Protein AF-A0A420F1K4-F1 (afdb_monomer)

Solvent-accessible surface area (backbone atoms only — not comparable to full-atom values): 6382 Å² total; per-residue (Å²): 139,81,90,80,86,80,90,82,90,81,80,94,77,80,84,83,82,66,98,79,74,75,77,84,75,87,59,88,82,56,58,72,44,72,57,83,88,41,78,90,83,55,79,54,61,44,28,40,19,71,78,44,89,72,35,37,38,38,34,38,58,81,44,77,86,53,79,68,49,75,29,43,66,69,56,44,53,52,49,52,54,31,59,75,70,63,67,65,74,66,94,77,86,122

Foldseek 3Di:
DDDDDDDDDDDDDDDDDDPPDDPPDDCVVFDWDFDPPPPPPDDTFKIWGDPDPQWIWMDGPVCPVDDIDIDGPVRVVVVVVCVVVVVDDDPPPD

Secondary structure (DSSP, 8-state):
------------------TT-------TT---EE-STTTTTS----EEEEEETTEEEEE-SS-TTS--EEE-HHHHHHHHHHHHHT----TT--

Organism: NCBI:txid1894969

InterPro domains:
  IPR007278 Domain of unknown function DUF397 [PF04149] (30-83)

Mean predicted aligned error: 12.63 Å

Sequence (94 aa):
MGAGAGRGAAPAGIPRADPGGGAVVDLTGAVWRTSTRSSNGGSTCVEVATNLAGVVAVRDSKDRGGPVLAFGPAAWTGFLAAATSGALRRRGDR

Radius of gyration: 16.04 Å; Cα contacts (8 Å, |Δi|>4): 88; chains: 1; bounding box: 41×47×24 Å

pLDDT: mean 70.69, std 21.6, range [24.73, 93.06]

Structure (mmCIF, N/CA/C/O backbone):
data_AF-A0A420F1K4-F1
#
_entry.id   AF-A0A420F1K4-F1
#
loop_
_atom_site.group_PDB
_atom_site.id
_atom_site.type_symbol
_atom_site.label_atom_id
_atom_site.label_alt_id
_atom_site.label_comp_id
_atom_site.label_asym_id
_atom_site.label_entity_id
_atom_site.label_seq_id
_atom_site.pdbx_PDB_ins_code
_atom_site.Cartn_x
_atom_site.Cartn_y
_atom_site.Cartn_z
_atom_site.occupancy
_atom_site.B_iso_or_equiv
_atom_site.auth_seq_id
_atom_site.auth_comp_id
_atom_site.auth_asym_id
_atom_site.auth_atom_id
_atom_site.pdbx_PDB_model_num
ATOM 1 N N . MET A 1 1 ? 22.958 18.644 2.719 1.00 36.97 1 MET A N 1
ATOM 2 C CA . MET A 1 1 ? 22.076 18.239 1.601 1.00 36.97 1 MET A CA 1
ATOM 3 C C . MET A 1 1 ? 20.687 18.016 2.199 1.00 36.97 1 MET A C 1
ATOM 5 O O . MET A 1 1 ? 20.399 16.931 2.664 1.00 36.97 1 MET A O 1
ATOM 9 N N . GLY A 1 2 ? 19.903 19.044 2.510 1.00 29.59 2 GLY A N 1
ATOM 10 C CA . GLY A 1 2 ? 19.300 19.970 1.555 1.00 29.59 2 GLY A CA 1
ATOM 11 C C . GLY A 1 2 ? 17.872 19.493 1.270 1.00 29.59 2 GLY A C 1
ATOM 12 O O . GLY A 1 2 ? 17.635 18.873 0.242 1.00 29.59 2 GLY A O 1
ATOM 13 N N . ALA A 1 3 ? 16.960 19.697 2.227 1.00 39.53 3 ALA A N 1
ATOM 14 C CA . ALA A 1 3 ? 15.536 19.427 2.066 1.00 39.53 3 ALA A CA 1
ATOM 15 C C . ALA A 1 3 ? 14.957 20.380 1.009 1.00 39.53 3 ALA A C 1
ATOM 17 O O . ALA A 1 3 ? 15.007 21.596 1.181 1.00 39.53 3 ALA A O 1
ATOM 18 N N . GLY A 1 4 ? 14.439 19.831 -0.088 1.00 28.09 4 GLY A N 1
ATOM 19 C CA . GLY A 1 4 ? 13.794 20.587 -1.158 1.00 28.09 4 GLY A CA 1
ATOM 20 C C . GLY A 1 4 ? 12.299 20.309 -1.181 1.00 28.09 4 GLY A C 1
ATOM 21 O O . GLY A 1 4 ? 11.864 19.309 -1.742 1.00 28.09 4 GLY A O 1
ATOM 22 N N . ALA A 1 5 ? 11.523 21.196 -0.564 1.00 46.03 5 ALA A N 1
ATOM 23 C CA . ALA A 1 5 ? 10.089 21.306 -0.788 1.00 46.03 5 ALA A CA 1
ATOM 24 C C . ALA A 1 5 ? 9.820 22.053 -2.110 1.00 46.03 5 ALA A C 1
ATOM 26 O O . ALA A 1 5 ? 10.418 23.094 -2.363 1.00 46.03 5 ALA A O 1
ATOM 27 N N . GLY A 1 6 ? 8.875 21.566 -2.914 1.00 28.80 6 GLY A N 1
ATOM 28 C CA . GLY A 1 6 ? 8.313 22.266 -4.079 1.00 28.80 6 GLY A CA 1
ATOM 29 C C . GLY A 1 6 ? 7.117 21.467 -4.602 1.00 28.80 6 GLY A C 1
ATOM 30 O O . GLY A 1 6 ? 7.304 20.410 -5.184 1.00 28.80 6 GLY A O 1
ATOM 31 N N . ARG A 1 7 ? 5.899 21.731 -4.111 1.00 40.41 7 ARG A N 1
ATOM 32 C CA . ARG A 1 7 ? 4.888 22.652 -4.674 1.00 40.41 7 ARG A CA 1
ATOM 33 C C . ARG A 1 7 ? 4.453 22.279 -6.097 1.00 40.41 7 ARG A C 1
ATOM 35 O O . ARG A 1 7 ? 5.229 22.394 -7.033 1.00 40.41 7 ARG A O 1
ATOM 42 N N . GLY A 1 8 ? 3.174 21.927 -6.226 1.00 24.73 8 GLY A N 1
ATOM 43 C CA . GLY A 1 8 ? 2.478 21.746 -7.498 1.00 24.73 8 GLY A CA 1
ATOM 44 C C . GLY A 1 8 ? 1.223 20.892 -7.333 1.00 24.73 8 GLY A C 1
ATOM 45 O O . GLY A 1 8 ? 1.261 19.695 -7.584 1.00 24.73 8 GLY A O 1
ATOM 46 N N . ALA A 1 9 ? 0.130 21.497 -6.867 1.00 46.75 9 ALA A N 1
ATOM 47 C CA . ALA A 1 9 ? -1.206 20.923 -7.003 1.00 46.75 9 ALA A CA 1
ATOM 48 C C . ALA A 1 9 ? -1.683 21.104 -8.456 1.00 46.75 9 ALA A C 1
ATOM 50 O O . ALA A 1 9 ? -1.510 22.188 -9.012 1.00 46.75 9 ALA A O 1
ATOM 51 N N . ALA A 1 10 ? -2.293 20.079 -9.054 1.00 39.91 10 ALA A N 1
ATOM 52 C CA . ALA A 1 10 ? -3.021 20.167 -10.324 1.00 39.91 10 ALA A CA 1
ATOM 53 C C . ALA A 1 10 ? -4.132 19.089 -10.375 1.00 39.91 10 ALA A C 1
ATOM 55 O O . ALA A 1 10 ? -4.030 18.096 -9.656 1.00 39.91 10 ALA A O 1
ATOM 56 N N . PRO A 1 11 ? -5.224 19.320 -11.129 1.00 39.03 11 PRO A N 1
ATOM 57 C CA . PRO A 1 11 ? -6.581 19.247 -10.580 1.00 39.03 11 PRO A CA 1
ATOM 58 C C . PRO A 1 11 ? -7.343 17.938 -10.826 1.00 39.03 11 PRO A C 1
ATOM 60 O O . PRO A 1 11 ? -7.005 17.127 -11.684 1.00 39.03 11 PRO A O 1
ATOM 63 N N . ALA A 1 12 ? -8.433 17.803 -10.065 1.00 47.03 12 ALA A N 1
ATOM 64 C CA . ALA A 1 12 ? -9.462 16.778 -10.177 1.00 47.03 12 ALA A CA 1
ATOM 65 C C . ALA A 1 12 ? -10.009 16.634 -11.611 1.00 47.03 12 ALA A C 1
ATOM 67 O O . ALA A 1 12 ? -10.469 17.603 -12.214 1.00 47.03 12 ALA A O 1
ATOM 68 N N . GLY A 1 13 ? -10.017 15.398 -12.113 1.00 29.89 13 GLY A N 1
ATOM 69 C CA . GLY A 1 13 ? -10.613 15.008 -13.389 1.00 29.89 13 GLY A CA 1
ATOM 70 C C . GLY A 1 13 ? -11.170 13.584 -13.319 1.00 29.89 13 GLY A C 1
ATOM 71 O O . GLY A 1 13 ? -10.452 12.634 -13.587 1.00 29.89 13 GLY A O 1
ATOM 72 N N . ILE A 1 14 ? -12.433 13.488 -12.887 1.00 34.41 14 ILE A N 1
ATOM 73 C CA . ILE A 1 14 ? -13.462 12.441 -13.087 1.00 34.41 14 ILE A CA 1
ATOM 74 C C . ILE A 1 14 ? -12.974 10.987 -13.309 1.00 34.41 14 ILE A C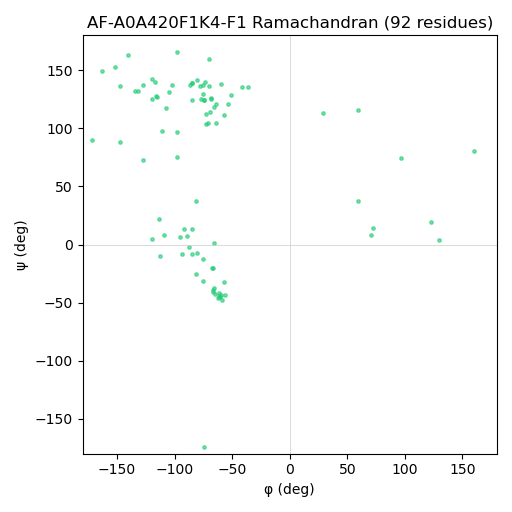 1
ATOM 76 O O . ILE A 1 14 ? -12.493 10.665 -14.396 1.00 34.41 14 ILE A O 1
ATOM 80 N N . PRO A 1 15 ? -13.228 10.045 -12.376 1.00 36.97 15 PRO A N 1
ATOM 81 C CA . PRO A 1 15 ? -13.011 8.632 -12.651 1.00 36.97 15 PRO A CA 1
ATOM 82 C C . PRO A 1 15 ? -14.147 8.078 -13.521 1.00 36.97 15 PRO A C 1
ATOM 84 O O . PRO A 1 15 ? -15.327 8.148 -13.170 1.00 36.97 15 PRO A O 1
ATOM 87 N N . ARG A 1 16 ? -13.787 7.482 -14.660 1.00 41.50 16 ARG A N 1
ATOM 88 C CA . ARG A 1 16 ? -14.681 6.598 -15.412 1.00 41.50 16 ARG A CA 1
ATOM 89 C C . ARG A 1 16 ? -14.861 5.324 -14.577 1.00 41.50 16 ARG A C 1
ATOM 91 O O . ARG A 1 16 ? -13.887 4.620 -14.330 1.00 41.50 16 ARG A O 1
ATOM 98 N N . ALA A 1 17 ? -16.076 5.070 -14.096 1.00 39.09 17 ALA A N 1
ATOM 99 C CA . ALA A 1 17 ? -16.391 3.899 -13.284 1.00 39.09 17 ALA A CA 1
ATOM 100 C C . ALA A 1 17 ? -16.305 2.607 -14.120 1.00 39.09 17 ALA A C 1
ATOM 102 O O . ALA A 1 17 ? -16.951 2.494 -15.162 1.00 39.09 17 ALA A O 1
ATOM 103 N N . ASP A 1 18 ? -15.513 1.645 -13.650 1.00 36.72 18 ASP A N 1
ATOM 104 C CA . ASP A 1 18 ? -15.522 0.248 -14.095 1.00 36.72 18 ASP A CA 1
ATOM 105 C C . ASP A 1 18 ? -16.612 -0.510 -13.295 1.00 36.72 18 ASP A C 1
ATOM 107 O O . ASP A 1 18 ? -16.727 -0.269 -12.086 1.00 36.72 18 ASP A O 1
ATOM 111 N N . PRO A 1 19 ? -17.426 -1.409 -13.890 1.00 39.53 19 PRO A N 1
ATOM 112 C CA . PRO A 1 19 ? -1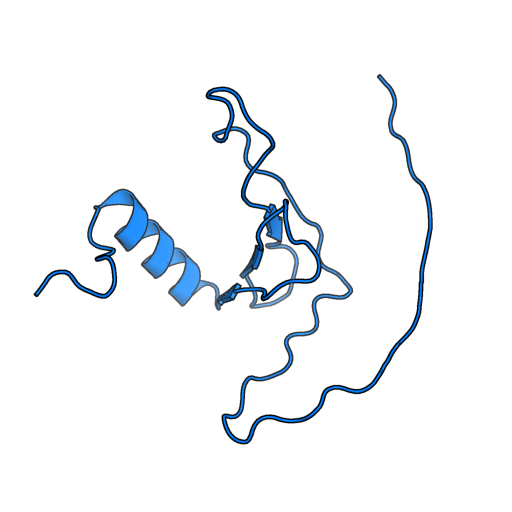8.488 -2.129 -13.175 1.00 39.53 19 PRO A CA 1
ATOM 113 C C . PRO A 1 19 ? -18.006 -3.112 -12.086 1.00 39.53 19 PRO A C 1
ATOM 115 O O . PRO A 1 19 ? -18.832 -3.766 -11.454 1.00 39.53 19 PRO A O 1
ATOM 118 N N . GLY A 1 20 ? -16.696 -3.234 -11.850 1.00 41.97 20 GLY A N 1
ATOM 119 C CA . GLY A 1 20 ? -16.090 -4.173 -10.897 1.00 41.97 20 GLY A CA 1
ATOM 120 C C . GLY A 1 20 ? -15.851 -3.676 -9.463 1.00 41.97 20 GLY A C 1
ATOM 121 O O . GLY A 1 20 ? -15.114 -4.335 -8.737 1.00 41.97 20 GLY A O 1
ATOM 122 N N . GLY A 1 21 ? -16.416 -2.541 -9.032 1.00 41.19 21 GLY A N 1
ATOM 123 C CA . GLY A 1 21 ? -16.489 -2.185 -7.603 1.00 41.19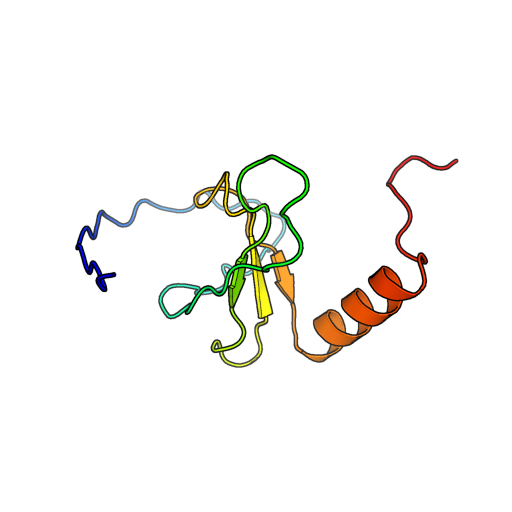 21 GLY A CA 1
ATOM 124 C C . GLY A 1 21 ? -15.147 -2.068 -6.863 1.00 41.19 21 GLY A C 1
ATOM 125 O O . GLY A 1 21 ? -15.050 -2.448 -5.697 1.00 41.19 21 GLY A O 1
ATOM 126 N N . GLY A 1 22 ? -14.105 -1.541 -7.509 1.00 46.47 22 GLY A N 1
ATOM 127 C CA . GLY A 1 22 ? -12.904 -1.099 -6.804 1.00 46.47 22 GLY A CA 1
ATOM 128 C C . GLY A 1 22 ? -13.229 0.169 -6.021 1.00 46.47 22 GLY A C 1
ATOM 129 O O . GLY A 1 22 ? -13.383 1.231 -6.620 1.00 46.47 22 GLY A O 1
ATOM 130 N N . ALA A 1 23 ? -13.377 0.070 -4.699 1.00 54.84 23 ALA A N 1
ATOM 131 C CA . ALA A 1 23 ? -13.519 1.250 -3.853 1.00 54.84 23 ALA A CA 1
ATOM 132 C C . ALA A 1 23 ? -12.339 2.190 -4.135 1.00 54.84 23 ALA A C 1
ATOM 134 O O . ALA A 1 23 ? -11.178 1.799 -3.995 1.00 54.84 23 ALA A O 1
ATOM 135 N N . VAL A 1 24 ? -12.634 3.416 -4.568 1.00 60.91 24 VAL A N 1
ATOM 136 C CA . VAL A 1 24 ? -11.618 4.455 -4.717 1.00 60.91 24 VAL A CA 1
ATOM 137 C C . VAL A 1 24 ? -11.065 4.756 -3.328 1.00 60.91 24 VAL A C 1
ATOM 139 O O . VAL A 1 24 ? -11.738 5.336 -2.480 1.00 60.91 24 VAL A O 1
ATOM 142 N N . VAL A 1 25 ? -9.860 4.272 -3.052 1.00 72.88 25 VAL A N 1
ATOM 143 C CA . VAL A 1 25 ? -9.183 4.535 -1.785 1.00 72.88 25 VAL A CA 1
ATOM 144 C C . VAL A 1 25 ? -8.688 5.976 -1.819 1.00 72.88 25 VAL A C 1
ATOM 146 O O . VAL A 1 25 ? -7.962 6.350 -2.739 1.00 72.88 25 VAL A O 1
ATOM 149 N N . ASP A 1 26 ? -9.076 6.791 -0.836 1.00 82.38 26 ASP A N 1
ATOM 150 C CA . ASP A 1 26 ? -8.537 8.146 -0.713 1.00 82.38 26 ASP A CA 1
ATOM 151 C C . ASP A 1 26 ? -7.085 8.087 -0.222 1.00 82.38 26 ASP A C 1
ATOM 153 O O . ASP A 1 26 ? -6.792 7.685 0.906 1.00 82.38 26 ASP A O 1
ATOM 157 N N .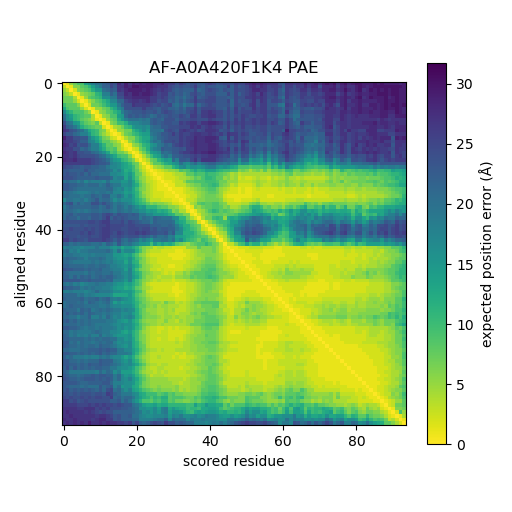 LEU A 1 27 ? -6.167 8.483 -1.100 1.00 85.06 27 LEU A N 1
ATOM 158 C CA . LEU A 1 27 ? -4.726 8.502 -0.855 1.00 85.06 27 LEU A CA 1
ATOM 159 C C . LEU A 1 27 ? -4.179 9.926 -0.714 1.00 85.06 27 LEU A C 1
ATOM 161 O O . LEU A 1 27 ? -2.963 10.107 -0.658 1.00 85.06 27 LEU A O 1
ATOM 165 N N . THR A 1 28 ? -5.044 10.942 -0.654 1.00 85.50 28 THR A N 1
ATOM 166 C CA . THR A 1 28 ? -4.647 12.360 -0.635 1.00 85.50 28 THR A CA 1
ATOM 167 C C . THR A 1 28 ? -3.707 12.685 0.532 1.00 85.50 28 THR A C 1
ATOM 169 O O . THR A 1 28 ? -2.802 13.505 0.398 1.00 85.50 28 THR A O 1
ATOM 172 N N . GLY A 1 29 ? -3.870 11.998 1.666 1.00 86.06 29 GLY A N 1
ATOM 173 C CA . GLY A 1 29 ? -3.021 12.141 2.852 1.00 86.06 29 GLY A CA 1
ATOM 174 C C . GLY A 1 29 ? -1.794 11.222 2.901 1.00 86.06 29 GLY A C 1
ATOM 175 O O . GLY A 1 29 ? -1.149 11.148 3.945 1.00 86.06 29 GLY A O 1
ATOM 176 N N . ALA A 1 30 ? -1.480 10.465 1.846 1.00 90.50 30 ALA A N 1
ATOM 177 C CA . ALA A 1 30 ? -0.441 9.437 1.891 1.00 90.50 30 ALA A CA 1
ATOM 178 C C . ALA A 1 30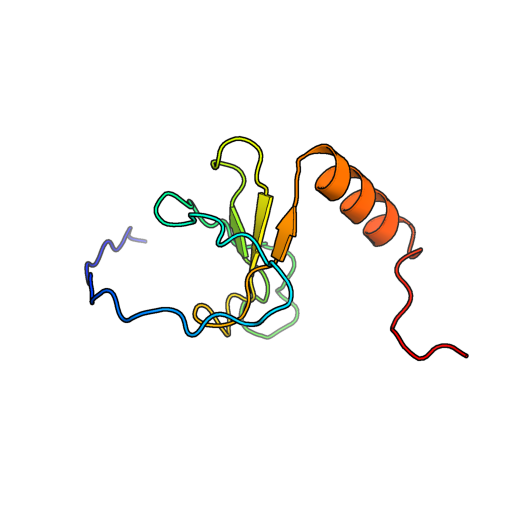 ? 0.973 10.030 2.036 1.00 90.50 30 ALA A C 1
ATOM 180 O O . ALA A 1 30 ? 1.435 10.812 1.204 1.00 90.50 30 ALA A O 1
ATOM 181 N N . VAL A 1 31 ? 1.701 9.585 3.063 1.00 92.12 31 VAL A N 1
ATOM 182 C CA . VAL A 1 31 ? 3.122 9.885 3.267 1.00 92.12 31 VAL A CA 1
ATOM 183 C C . VAL A 1 31 ? 3.941 8.711 2.740 1.00 92.12 31 VAL A C 1
ATOM 185 O O . VAL A 1 31 ? 4.125 7.695 3.410 1.00 92.12 31 VAL A O 1
ATOM 188 N N . TRP A 1 32 ? 4.421 8.856 1.507 1.00 89.75 32 TRP A N 1
ATOM 189 C CA . TRP A 1 32 ? 5.167 7.820 0.798 1.00 89.75 32 TRP A CA 1
ATOM 190 C C . TRP A 1 32 ? 6.598 7.682 1.313 1.00 89.75 32 TRP A C 1
ATOM 192 O O . TRP A 1 32 ? 7.349 8.655 1.388 1.00 89.75 32 TRP A O 1
ATOM 202 N N . ARG A 1 33 ? 6.996 6.445 1.619 1.00 87.94 33 ARG A N 1
ATOM 203 C CA . ARG A 1 33 ? 8.367 6.078 1.977 1.00 87.94 33 ARG A CA 1
ATOM 204 C C . ARG A 1 33 ? 8.945 5.116 0.947 1.00 87.94 33 ARG A C 1
ATOM 206 O O . ARG A 1 33 ? 8.359 4.077 0.656 1.00 87.94 33 ARG A O 1
ATOM 213 N N . THR A 1 34 ? 10.114 5.456 0.422 1.00 81.69 34 THR A N 1
ATOM 214 C CA . THR A 1 34 ? 10.841 4.650 -0.565 1.00 81.69 34 THR A CA 1
ATOM 215 C C . THR A 1 34 ? 11.694 3.581 0.123 1.00 81.69 34 THR A C 1
ATOM 217 O O . THR A 1 34 ? 12.336 3.853 1.139 1.00 81.69 34 THR A O 1
ATOM 220 N N . SER A 1 35 ? 11.727 2.364 -0.427 1.00 66.50 35 SER A N 1
ATOM 221 C CA . SER A 1 35 ? 12.605 1.293 0.071 1.00 66.50 35 SER A CA 1
ATO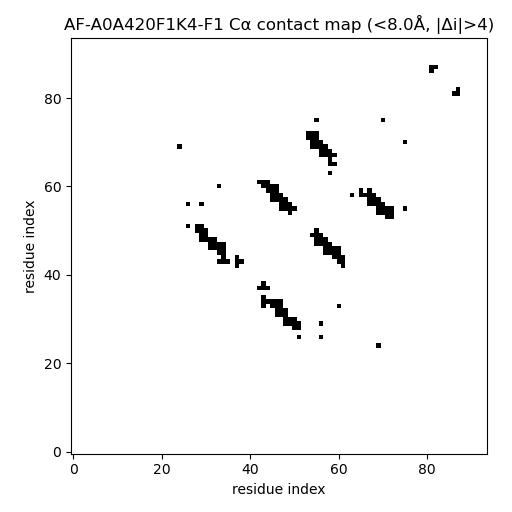M 222 C C . SER A 1 35 ? 14.073 1.533 -0.304 1.00 66.50 35 SER A C 1
ATOM 224 O O . SER A 1 35 ? 14.378 1.912 -1.431 1.00 66.50 35 SER A O 1
ATOM 226 N N . THR A 1 36 ? 14.998 1.250 0.619 1.00 59.28 36 THR A N 1
ATOM 227 C CA . THR A 1 36 ? 16.456 1.336 0.398 1.00 59.28 36 THR A CA 1
ATOM 228 C C . THR A 1 36 ? 17.055 0.078 -0.243 1.00 59.28 36 THR A C 1
ATOM 230 O O . THR A 1 36 ? 18.220 0.082 -0.625 1.00 59.28 36 THR A O 1
ATOM 233 N N . ARG A 1 37 ? 16.282 -1.008 -0.394 1.00 60.59 37 ARG A N 1
ATOM 234 C CA . ARG A 1 37 ? 16.753 -2.312 -0.914 1.00 60.59 37 ARG A CA 1
ATOM 235 C C . ARG A 1 37 ? 16.759 -2.423 -2.449 1.00 60.59 37 ARG A C 1
ATOM 237 O O . ARG A 1 37 ? 16.902 -3.517 -2.980 1.00 60.59 37 ARG A O 1
ATOM 244 N N . SER A 1 38 ? 16.611 -1.313 -3.168 1.00 54.62 38 SER A N 1
ATOM 245 C CA . SER A 1 38 ? 16.525 -1.261 -4.637 1.00 54.62 38 SER A CA 1
ATOM 246 C C . SER A 1 38 ? 17.858 -0.979 -5.349 1.00 54.62 38 SER A C 1
ATOM 248 O O . SER A 1 38 ? 17.870 -0.759 -6.557 1.00 54.62 38 SER A O 1
ATOM 250 N N . SER A 1 39 ? 18.984 -0.931 -4.633 1.00 50.94 39 SER A N 1
ATOM 251 C CA . SER A 1 39 ? 20.266 -0.464 -5.173 1.00 50.94 39 SER A CA 1
ATOM 252 C C . SER A 1 39 ? 21.187 -1.603 -5.631 1.00 50.94 39 SER A C 1
ATOM 254 O O . SER A 1 39 ? 22.197 -1.879 -4.992 1.00 50.94 39 SER A O 1
ATOM 256 N N . ASN A 1 40 ? 20.878 -2.208 -6.780 1.00 53.66 40 ASN A N 1
ATOM 257 C CA . ASN A 1 40 ? 21.862 -2.957 -7.582 1.00 53.66 40 ASN A CA 1
ATOM 258 C C . ASN A 1 40 ? 22.140 -2.284 -8.946 1.00 53.66 40 ASN A C 1
ATOM 260 O O . ASN A 1 40 ? 22.613 -2.938 -9.867 1.00 53.66 40 ASN A O 1
ATOM 264 N N . GLY A 1 41 ? 21.873 -0.974 -9.074 1.00 52.62 41 GLY A N 1
ATOM 265 C CA . GLY A 1 41 ? 22.274 -0.180 -10.249 1.00 52.62 41 GLY A CA 1
ATOM 266 C C . GLY A 1 41 ? 21.159 0.535 -11.023 1.00 52.62 41 GLY A C 1
ATOM 267 O O . GLY A 1 41 ? 21.380 0.912 -12.167 1.00 52.62 41 GLY A O 1
ATOM 268 N N . GLY A 1 42 ? 19.971 0.754 -10.447 1.00 53.94 42 GLY A N 1
ATOM 269 C CA . GLY A 1 42 ? 18.897 1.492 -11.121 1.00 53.94 42 GLY A CA 1
ATOM 270 C C . GLY A 1 42 ? 17.813 1.981 -10.165 1.00 53.94 42 GLY A C 1
ATOM 271 O O . GLY A 1 42 ? 17.569 1.369 -9.130 1.00 53.94 42 GLY A O 1
ATOM 272 N N . SER A 1 43 ? 17.200 3.109 -10.520 1.00 55.94 43 SER A N 1
ATOM 273 C CA . SER A 1 43 ? 16.270 3.934 -9.742 1.00 55.94 43 SER A CA 1
ATOM 274 C C . SER A 1 43 ? 15.249 3.133 -8.931 1.00 55.94 43 SER A C 1
ATOM 276 O O . SER A 1 43 ? 14.649 2.189 -9.441 1.00 55.94 43 SER A O 1
ATOM 278 N N . THR A 1 44 ? 15.060 3.549 -7.679 1.00 59.22 44 THR A N 1
ATOM 279 C CA . THR A 1 44 ? 14.137 3.008 -6.671 1.00 59.22 44 THR A CA 1
ATOM 280 C C . THR A 1 44 ? 12.810 2.524 -7.261 1.00 59.22 44 THR A C 1
ATOM 282 O O . THR A 1 44 ? 12.233 3.225 -8.094 1.00 59.22 44 THR A O 1
ATOM 285 N N . CYS A 1 45 ? 12.329 1.345 -6.844 1.00 78.44 45 CYS A N 1
ATOM 286 C CA . CYS A 1 45 ? 11.235 0.631 -7.530 1.00 78.44 45 CYS A CA 1
ATOM 287 C C . CYS A 1 45 ? 9.912 0.511 -6.746 1.00 78.44 45 CYS A C 1
ATOM 289 O O . CYS A 1 45 ? 8.938 0.047 -7.323 1.00 78.44 45 CYS A O 1
ATOM 291 N N . VAL A 1 46 ? 9.846 0.862 -5.453 1.00 84.88 46 VAL A N 1
ATOM 292 C CA . VAL A 1 46 ? 8.597 0.774 -4.664 1.00 84.88 46 VAL A CA 1
ATOM 293 C C . VAL A 1 46 ? 8.534 1.873 -3.600 1.00 84.88 46 VAL A C 1
ATOM 295 O O . VAL A 1 46 ? 9.506 2.105 -2.871 1.00 84.88 46 VAL A O 1
ATOM 298 N N . GLU A 1 47 ? 7.360 2.490 -3.473 1.00 88.69 47 GLU A N 1
ATOM 299 C CA . GLU A 1 47 ? 6.973 3.398 -2.390 1.00 88.69 47 GLU A CA 1
ATOM 300 C C . GLU A 1 47 ? 5.793 2.812 -1.596 1.00 88.69 47 GLU A C 1
ATOM 302 O O . GLU A 1 47 ? 4.865 2.246 -2.178 1.00 88.69 47 GLU A O 1
ATOM 307 N N . VAL A 1 48 ? 5.821 2.965 -0.268 1.00 90.44 48 VAL A N 1
ATOM 308 C CA . VAL A 1 48 ? 4.765 2.490 0.643 1.00 90.44 48 VAL A CA 1
ATOM 309 C C . VAL A 1 48 ? 4.290 3.626 1.549 1.00 90.44 48 VAL A C 1
ATOM 311 O O . VAL A 1 48 ? 5.114 4.369 2.084 1.00 90.44 48 VAL A O 1
ATOM 314 N N . ALA A 1 49 ? 2.980 3.742 1.756 1.00 91.88 49 ALA A N 1
ATOM 315 C CA . ALA A 1 49 ? 2.370 4.629 2.743 1.00 91.88 49 ALA A CA 1
ATOM 316 C C . ALA A 1 49 ? 1.553 3.809 3.749 1.00 91.88 49 ALA A C 1
ATOM 318 O O . ALA A 1 49 ? 0.674 3.037 3.371 1.00 91.88 49 ALA A O 1
ATOM 319 N N . THR A 1 50 ? 1.851 3.975 5.037 1.00 90.56 50 THR A N 1
ATOM 320 C CA . THR A 1 50 ? 1.192 3.260 6.151 1.00 90.56 50 THR A CA 1
ATOM 321 C C . THR A 1 50 ? 0.494 4.210 7.123 1.00 90.56 50 THR A C 1
ATOM 323 O O . THR A 1 50 ? 0.044 3.791 8.182 1.00 90.56 50 THR A O 1
ATOM 326 N N . ASN A 1 51 ? 0.470 5.507 6.814 1.00 90.06 51 ASN A N 1
ATOM 327 C CA . ASN A 1 51 ? -0.095 6.547 7.673 1.00 90.06 51 ASN A CA 1
ATOM 328 C C . ASN A 1 51 ? -1.603 6.755 7.454 1.00 90.06 51 ASN A C 1
ATOM 330 O O . ASN A 1 51 ? -2.199 7.606 8.107 1.00 90.06 51 ASN A O 1
ATOM 334 N N . LEU A 1 52 ? -2.198 6.024 6.512 1.00 87.94 52 LEU A N 1
ATOM 335 C CA . LEU A 1 52 ? -3.623 6.072 6.228 1.00 87.94 52 LEU A CA 1
ATOM 336 C C . LEU A 1 52 ? -4.362 5.101 7.152 1.00 87.94 52 LEU A C 1
ATOM 338 O O . LEU A 1 52 ? -3.921 3.972 7.376 1.00 87.94 52 LEU A O 1
ATOM 342 N N . ALA A 1 53 ? -5.498 5.534 7.695 1.00 87.31 53 ALA A N 1
ATOM 343 C CA . ALA A 1 53 ? -6.281 4.710 8.605 1.00 87.31 53 ALA A CA 1
ATOM 344 C C . ALA A 1 53 ? -6.809 3.462 7.882 1.00 87.31 53 ALA A C 1
ATOM 346 O O . ALA A 1 53 ? -7.534 3.560 6.895 1.00 87.31 53 ALA A O 1
ATOM 347 N N . GLY A 1 54 ? -6.434 2.282 8.379 1.00 86.69 54 GLY A N 1
ATOM 348 C CA . GLY A 1 54 ? -6.907 1.003 7.846 1.00 86.69 54 GLY A CA 1
ATOM 349 C C . GLY A 1 54 ? -6.363 0.633 6.464 1.00 86.69 54 GLY A C 1
ATOM 350 O O . GLY A 1 54 ? -6.822 -0.357 5.900 1.00 86.69 54 GLY A O 1
ATOM 351 N N . VAL A 1 55 ? -5.392 1.382 5.930 1.00 91.56 55 VAL A N 1
ATOM 352 C CA . VAL A 1 55 ? -4.857 1.164 4.584 1.00 91.56 55 VAL A CA 1
ATOM 353 C C . VAL A 1 55 ? -3.335 1.210 4.582 1.00 91.56 55 VAL A C 1
ATOM 355 O O . VAL A 1 55 ? -2.712 2.150 5.071 1.00 91.56 55 VAL A O 1
ATOM 358 N N . VAL A 1 56 ? -2.739 0.210 3.940 1.00 91.19 56 VAL A N 1
ATOM 359 C CA . VAL A 1 56 ? -1.358 0.244 3.468 1.00 91.19 56 VAL A CA 1
ATOM 360 C C . VAL A 1 56 ? -1.381 0.365 1.953 1.00 91.19 56 VAL A C 1
ATOM 362 O O . VAL A 1 56 ? -1.890 -0.521 1.268 1.00 91.19 56 VAL A O 1
ATOM 365 N N . ALA A 1 57 ? -0.847 1.465 1.434 1.00 91.81 57 ALA A N 1
ATOM 366 C CA . ALA A 1 57 ? -0.795 1.733 0.005 1.00 91.81 57 ALA A CA 1
ATOM 367 C C . ALA A 1 57 ? 0.610 1.460 -0.537 1.00 91.81 57 ALA A C 1
ATOM 369 O O . ALA A 1 57 ? 1.601 1.844 0.087 1.00 91.81 57 ALA A O 1
ATOM 370 N N . VAL A 1 58 ? 0.700 0.815 -1.698 1.00 90.44 58 VAL A N 1
ATOM 371 C CA . VAL A 1 58 ? 1.955 0.466 -2.373 1.00 90.44 58 VAL A CA 1
ATOM 372 C C . VAL A 1 58 ? 1.870 0.870 -3.834 1.00 90.44 58 VAL A C 1
ATOM 374 O O . VAL A 1 58 ? 0.894 0.545 -4.510 1.00 90.44 58 VAL A O 1
ATOM 377 N N . ARG A 1 59 ? 2.902 1.545 -4.338 1.00 89.38 59 ARG A N 1
ATOM 378 C CA . ARG A 1 59 ? 2.993 1.929 -5.752 1.00 89.38 59 ARG A CA 1
ATOM 379 C C . ARG A 1 59 ? 4.403 1.779 -6.302 1.00 89.38 59 ARG A C 1
ATOM 381 O O . ARG A 1 59 ? 5.374 1.733 -5.540 1.00 89.38 59 ARG A O 1
ATOM 388 N N . ASP A 1 60 ? 4.502 1.761 -7.626 1.00 85.06 60 ASP A N 1
ATOM 389 C CA . ASP A 1 60 ? 5.777 1.895 -8.324 1.00 85.06 60 ASP A CA 1
ATOM 390 C C . ASP A 1 60 ? 6.242 3.357 -8.253 1.00 85.06 60 ASP A C 1
ATOM 392 O O . ASP A 1 60 ? 5.537 4.284 -8.648 1.00 85.06 60 ASP A O 1
ATOM 396 N N . SER A 1 61 ? 7.448 3.585 -7.739 1.00 83.75 61 SER A N 1
ATOM 397 C CA . SER A 1 61 ? 8.047 4.922 -7.721 1.00 83.75 61 SER A CA 1
ATOM 398 C C . SER A 1 61 ? 8.399 5.453 -9.111 1.00 83.75 61 SER A C 1
ATOM 400 O O . SER A 1 61 ? 8.563 6.664 -9.256 1.00 83.75 61 SER A O 1
ATOM 402 N N . LYS A 1 62 ? 8.528 4.581 -10.119 1.00 80.94 62 LYS A N 1
ATOM 403 C CA . LYS A 1 62 ? 8.776 4.958 -11.519 1.00 80.94 62 LYS A CA 1
ATOM 404 C C . LYS A 1 62 ? 7.497 5.361 -12.246 1.00 80.94 62 LYS A C 1
ATOM 406 O O . LYS A 1 62 ? 7.570 6.157 -13.175 1.00 80.94 62 LYS A O 1
ATOM 411 N N . ASP A 1 63 ? 6.352 4.867 -11.785 1.00 82.31 63 ASP A N 1
ATOM 412 C CA . ASP A 1 63 ? 5.033 5.195 -12.315 1.00 82.31 63 ASP A CA 1
ATOM 413 C C . ASP A 1 63 ? 4.098 5.663 -11.191 1.00 82.31 63 ASP A C 1
ATOM 415 O O . ASP A 1 63 ? 3.186 4.967 -10.745 1.00 82.31 63 ASP A O 1
ATOM 419 N N . ARG A 1 64 ? 4.342 6.886 -10.701 1.00 83.69 64 ARG A N 1
ATOM 420 C CA . ARG A 1 64 ? 3.586 7.467 -9.577 1.00 83.69 64 ARG A CA 1
ATOM 421 C C . ARG A 1 64 ? 2.115 7.748 -9.893 1.00 83.69 64 ARG A C 1
ATOM 423 O O . ARG A 1 64 ? 1.348 7.939 -8.949 1.00 83.69 64 ARG A O 1
ATOM 430 N N . GLY A 1 65 ? 1.762 7.845 -11.177 1.00 81.38 65 GLY A N 1
ATOM 431 C CA . GLY A 1 65 ? 0.388 8.024 -11.656 1.00 81.38 65 GLY A CA 1
ATOM 432 C C . GLY A 1 65 ? -0.312 6.708 -11.996 1.00 81.38 65 GLY A C 1
ATOM 433 O O . GLY A 1 65 ? -1.510 6.715 -12.270 1.00 81.38 65 GLY A O 1
ATOM 434 N N . GLY A 1 66 ? 0.428 5.600 -11.981 1.00 84.69 66 GLY A N 1
ATOM 435 C CA . GLY A 1 66 ? -0.082 4.270 -12.245 1.00 84.69 66 GLY A CA 1
ATOM 436 C C . GLY A 1 66 ? -0.907 3.682 -11.095 1.00 84.69 66 GLY A C 1
ATOM 437 O O . GLY A 1 66 ? -1.193 4.344 -10.091 1.00 84.69 66 GLY A O 1
ATOM 438 N N . PRO A 1 67 ? -1.306 2.407 -11.231 1.00 85.88 67 PRO A N 1
ATOM 439 C CA . PRO A 1 67 ? -2.137 1.725 -10.249 1.00 85.88 67 PRO A CA 1
ATOM 440 C C . PRO A 1 67 ? -1.484 1.653 -8.864 1.00 85.88 67 PRO A C 1
ATOM 442 O O . PRO A 1 67 ? -0.306 1.318 -8.725 1.00 85.88 67 PRO A O 1
ATOM 445 N N . VAL A 1 68 ? -2.288 1.890 -7.826 1.00 89.50 68 VAL A N 1
ATOM 446 C CA . VAL A 1 68 ? -1.886 1.715 -6.427 1.00 89.50 68 VAL A CA 1
ATOM 447 C C . VAL A 1 68 ? -2.526 0.450 -5.870 1.00 89.50 68 VAL A C 1
ATOM 449 O O . VAL A 1 68 ? -3.734 0.249 -5.980 1.00 89.50 68 VAL A O 1
ATOM 452 N N . LEU A 1 69 ? -1.717 -0.391 -5.231 1.00 89.56 69 LEU A N 1
ATOM 453 C CA . LEU A 1 69 ? -2.206 -1.523 -4.454 1.00 89.56 69 LEU A CA 1
ATOM 454 C C . LEU A 1 69 ? -2.561 -1.038 -3.048 1.00 89.56 69 LEU A C 1
ATOM 456 O O . LEU A 1 69 ? -1.711 -0.470 -2.362 1.00 89.56 69 LEU A O 1
ATOM 460 N N . ALA A 1 70 ? -3.793 -1.275 -2.609 1.00 91.25 70 AL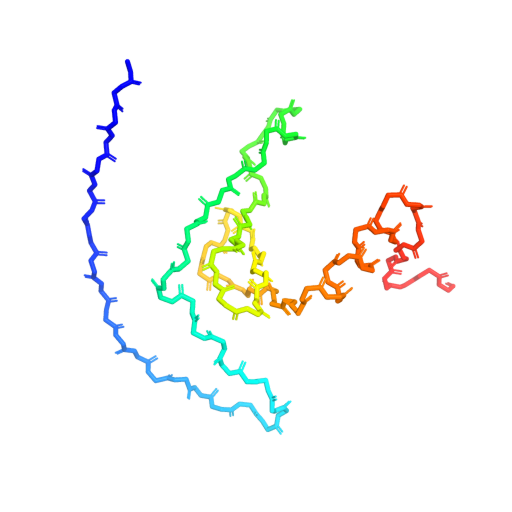A A N 1
ATOM 461 C CA . ALA A 1 70 ? -4.261 -0.920 -1.274 1.00 91.25 70 ALA A CA 1
ATOM 462 C C . ALA A 1 70 ? -4.608 -2.183 -0.480 1.00 91.25 70 ALA A C 1
ATOM 464 O O . ALA A 1 70 ? -5.386 -3.023 -0.931 1.00 91.25 70 ALA A O 1
ATOM 465 N N . PHE A 1 71 ? -4.036 -2.309 0.713 1.00 89.19 71 PHE A N 1
ATOM 466 C CA . PHE A 1 71 ? -4.227 -3.448 1.604 1.00 89.19 71 PHE A CA 1
ATOM 467 C C . PHE A 1 71 ? -4.835 -2.995 2.927 1.00 89.19 71 PHE A C 1
ATOM 469 O O . PHE A 1 71 ? -4.422 -1.980 3.481 1.00 89.19 71 PHE A O 1
ATOM 476 N N . GLY A 1 72 ? -5.735 -3.797 3.497 1.00 91.38 72 GLY A N 1
ATOM 477 C CA . GLY A 1 72 ? -6.009 -3.721 4.933 1.00 91.38 72 GLY A CA 1
ATOM 478 C C . GLY A 1 72 ? -4.818 -4.254 5.753 1.00 91.38 72 GLY A C 1
ATOM 479 O O . GLY A 1 72 ? -4.029 -5.040 5.220 1.00 91.38 72 GLY A O 1
ATOM 480 N N . PRO A 1 73 ? -4.686 -3.914 7.050 1.00 87.75 73 PRO A N 1
ATOM 481 C CA . PRO A 1 73 ? -3.526 -4.303 7.860 1.00 87.75 73 PRO A CA 1
ATOM 482 C C . PRO A 1 73 ? -3.270 -5.817 7.897 1.00 87.75 73 PRO A C 1
ATOM 484 O O . PRO A 1 73 ? -2.139 -6.258 7.713 1.00 87.75 73 PRO A O 1
ATOM 487 N N . ALA A 1 74 ? -4.322 -6.628 8.052 1.00 89.19 74 ALA A N 1
ATOM 488 C CA . ALA A 1 74 ? -4.196 -8.087 8.070 1.00 89.19 74 ALA A CA 1
ATOM 489 C C . ALA A 1 74 ? -3.755 -8.657 6.709 1.00 89.19 74 ALA A C 1
ATOM 491 O O . ALA A 1 74 ? -2.893 -9.535 6.648 1.00 89.19 74 ALA A O 1
ATOM 492 N N . ALA A 1 75 ? -4.303 -8.124 5.612 1.00 91.12 75 ALA A N 1
ATOM 493 C CA . ALA A 1 75 ? -3.917 -8.519 4.259 1.00 91.12 75 ALA A CA 1
ATOM 494 C C . ALA A 1 75 ? -2.463 -8.132 3.957 1.00 91.12 75 ALA A C 1
ATOM 496 O O . ALA A 1 75 ? -1.742 -8.905 3.332 1.00 91.12 75 ALA A O 1
ATOM 497 N N . TRP A 1 76 ? -2.013 -6.976 4.452 1.00 92.88 76 TRP A N 1
ATOM 498 C CA . TRP A 1 76 ? -0.622 -6.544 4.351 1.00 92.88 76 TRP A CA 1
ATOM 499 C C . TRP A 1 76 ? 0.332 -7.502 5.074 1.00 92.88 76 TRP A C 1
ATOM 501 O O . TRP A 1 76 ? 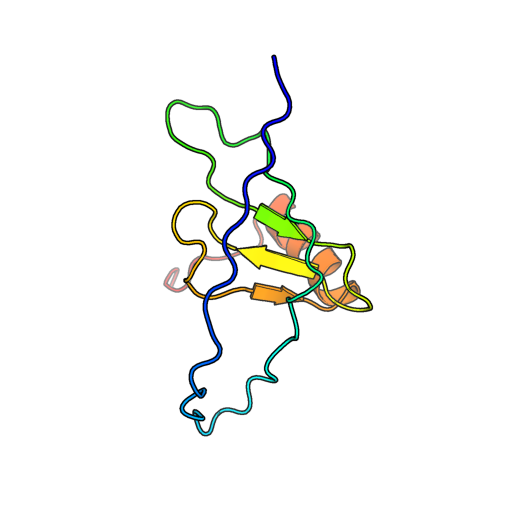1.328 -7.934 4.496 1.00 92.88 76 TRP A O 1
ATOM 511 N N . THR A 1 77 ? 0.008 -7.910 6.305 1.00 91.69 77 THR A N 1
ATOM 512 C CA . THR A 1 77 ? 0.800 -8.907 7.042 1.00 91.69 77 THR A CA 1
ATOM 513 C C . THR A 1 77 ? 0.859 -10.246 6.304 1.00 91.69 77 THR A C 1
ATOM 515 O O . THR A 1 77 ? 1.941 -10.815 6.158 1.00 91.69 77 THR A O 1
ATOM 518 N N . GLY A 1 78 ? -0.278 -10.731 5.795 1.00 93.06 78 GLY A N 1
ATOM 519 C CA . GLY A 1 78 ? -0.329 -11.964 5.005 1.00 93.06 78 GLY A CA 1
ATOM 520 C C . GLY A 1 78 ? 0.499 -11.875 3.720 1.00 93.06 78 GLY A C 1
ATOM 521 O O . GLY A 1 78 ? 1.248 -12.797 3.399 1.00 93.06 78 GLY A O 1
ATOM 522 N N . PHE A 1 79 ? 0.429 -10.738 3.023 1.00 89.31 79 PHE A N 1
ATOM 523 C CA . PHE A 1 79 ? 1.243 -10.463 1.842 1.00 89.31 79 PHE A CA 1
ATOM 524 C C . PHE A 1 79 ? 2.744 -10.521 2.155 1.00 89.31 79 PHE A C 1
ATOM 526 O O . PHE A 1 79 ? 3.482 -11.205 1.447 1.00 89.31 79 PHE A O 1
ATOM 533 N N . LEU A 1 80 ? 3.198 -9.866 3.230 1.00 90.56 80 LEU A N 1
ATOM 534 C CA . LEU A 1 80 ? 4.606 -9.896 3.635 1.00 90.56 80 LEU A CA 1
ATOM 535 C C . LEU A 1 80 ? 5.072 -11.315 3.976 1.00 90.56 80 LEU A C 1
ATOM 537 O O . LEU A 1 80 ? 6.129 -11.738 3.511 1.00 90.56 80 LEU A O 1
ATOM 541 N N . ALA A 1 81 ? 4.268 -12.074 4.727 1.00 91.31 81 ALA A N 1
ATOM 542 C CA . ALA A 1 81 ? 4.585 -13.459 5.064 1.00 91.31 81 ALA A CA 1
ATOM 543 C C . ALA A 1 81 ? 4.742 -14.333 3.805 1.00 91.31 81 ALA A C 1
ATOM 545 O O . ALA A 1 81 ? 5.699 -15.103 3.690 1.00 91.31 81 ALA A O 1
ATOM 546 N N . ALA A 1 82 ? 3.847 -14.178 2.825 1.00 89.12 82 ALA A N 1
ATOM 547 C CA . ALA A 1 82 ? 3.935 -14.885 1.551 1.00 89.12 82 ALA A CA 1
ATOM 548 C C . ALA A 1 82 ? 5.152 -14.444 0.716 1.00 89.12 82 ALA A C 1
ATOM 550 O O . ALA A 1 82 ? 5.818 -15.280 0.103 1.00 89.12 82 ALA A O 1
ATOM 551 N N . ALA A 1 83 ? 5.470 -13.146 0.707 1.00 88.25 83 ALA A N 1
ATOM 552 C CA . ALA A 1 83 ? 6.609 -12.599 -0.026 1.00 88.25 83 ALA A CA 1
ATOM 553 C C . ALA A 1 83 ? 7.947 -13.105 0.528 1.00 88.25 83 ALA A C 1
ATOM 555 O O . ALA A 1 83 ? 8.830 -13.480 -0.239 1.00 88.25 83 ALA A O 1
ATOM 556 N N . THR A 1 84 ? 8.095 -13.156 1.854 1.00 86.00 84 THR A N 1
ATOM 557 C CA . THR A 1 84 ? 9.334 -13.610 2.501 1.00 86.00 84 THR A CA 1
ATOM 558 C C . THR A 1 84 ? 9.509 -15.128 2.449 1.00 86.00 84 THR A C 1
ATOM 560 O O . THR A 1 84 ? 10.636 -15.603 2.359 1.00 86.00 84 THR A O 1
ATOM 563 N N . SER A 1 85 ? 8.417 -15.897 2.460 1.00 91.50 85 SER A N 1
ATOM 564 C CA . SER A 1 85 ? 8.466 -17.365 2.346 1.00 91.50 85 SER A CA 1
ATOM 565 C C . SER A 1 85 ? 8.625 -17.878 0.910 1.00 91.50 85 SER A C 1
ATOM 567 O O . SER A 1 85 ? 8.786 -19.079 0.711 1.00 91.50 85 SER A O 1
ATOM 569 N N . GLY A 1 86 ? 8.563 -17.000 -0.098 1.00 85.69 86 GLY A N 1
ATOM 570 C CA . GLY A 1 86 ? 8.576 -17.402 -1.509 1.00 85.69 86 GLY A CA 1
ATOM 571 C C . GLY A 1 86 ? 7.274 -18.065 -1.974 1.00 85.69 86 GLY A C 1
ATOM 572 O O . GLY A 1 86 ? 7.235 -18.659 -3.048 1.00 85.69 86 GLY A O 1
ATOM 573 N N . ALA A 1 87 ? 6.196 -17.958 -1.193 1.00 85.69 87 ALA A N 1
ATOM 574 C CA . ALA A 1 87 ? 4.894 -18.540 -1.515 1.00 85.69 87 ALA A CA 1
ATOM 575 C C . ALA A 1 87 ? 4.130 -17.759 -2.603 1.00 85.69 87 ALA A C 1
ATOM 577 O O . ALA A 1 87 ? 3.140 -18.255 -3.146 1.00 85.69 87 ALA A O 1
ATOM 578 N N . LEU A 1 88 ? 4.575 -16.540 -2.937 1.00 81.81 88 LEU A N 1
ATOM 579 C CA . LEU A 1 88 ? 4.016 -15.760 -4.040 1.00 81.81 88 LEU A CA 1
ATOM 580 C C . LEU A 1 88 ? 4.436 -16.359 -5.387 1.00 81.81 88 LEU A C 1
ATOM 582 O O . LEU A 1 88 ? 5.554 -16.162 -5.863 1.00 81.81 88 LEU A O 1
ATOM 586 N N . ARG A 1 89 ? 3.503 -17.060 -6.028 1.00 79.94 89 ARG A N 1
ATOM 587 C CA . ARG A 1 89 ? 3.675 -17.588 -7.383 1.00 79.94 89 ARG A CA 1
ATOM 588 C C . ARG A 1 89 ? 3.427 -16.510 -8.427 1.00 79.94 89 ARG A C 1
ATOM 590 O O . ARG A 1 89 ? 2.509 -15.695 -8.299 1.00 79.94 89 ARG A O 1
ATOM 597 N N . ARG A 1 90 ? 4.220 -16.522 -9.500 1.00 75.06 90 ARG A N 1
ATOM 598 C CA . ARG A 1 90 ? 3.887 -15.734 -10.690 1.00 75.06 90 ARG A CA 1
ATOM 599 C C . ARG A 1 90 ? 2.672 -16.362 -11.358 1.00 75.06 90 ARG A C 1
ATOM 601 O O . ARG A 1 90 ? 2.615 -17.575 -11.522 1.00 75.06 90 ARG A O 1
ATOM 608 N N . ARG A 1 91 ? 1.717 -15.532 -11.785 1.00 59.62 91 ARG A N 1
ATOM 609 C CA . ARG A 1 91 ? 0.639 -16.005 -12.659 1.00 59.62 91 ARG A CA 1
ATOM 610 C C . ARG A 1 91 ? 1.271 -16.615 -13.916 1.00 59.62 91 ARG A C 1
ATOM 612 O O . ARG A 1 91 ? 1.860 -15.876 -14.698 1.00 59.62 91 ARG A O 1
ATOM 619 N N . GLY A 1 92 ? 1.154 -17.935 -14.075 1.00 68.19 92 GLY A N 1
ATOM 620 C CA . GLY A 1 92 ? 1.635 -18.671 -15.250 1.00 68.19 92 GLY A CA 1
ATOM 621 C C . GLY A 1 92 ? 2.514 -19.895 -14.972 1.00 68.19 92 GLY A C 1
ATOM 622 O O . GLY A 1 92 ? 2.980 -20.491 -15.929 1.00 68.19 92 GLY A O 1
ATOM 623 N N . ASP A 1 93 ? 2.742 -20.292 -13.718 1.00 63.75 93 ASP A N 1
ATOM 624 C CA . ASP A 1 93 ? 3.560 -21.465 -13.361 1.00 63.75 93 ASP A CA 1
ATOM 625 C C . ASP A 1 93 ? 2.827 -22.824 -13.454 1.00 63.75 93 ASP A C 1
ATOM 627 O O . ASP A 1 93 ? 3.063 -23.708 -12.631 1.00 63.75 93 ASP A O 1
ATOM 631 N N . ARG A 1 94 ? 1.949 -23.002 -14.453 1.00 51.88 94 ARG A N 1
ATOM 632 C CA . ARG A 1 94 ? 1.341 -24.310 -14.757 1.00 51.88 94 ARG A CA 1
ATOM 633 C C . ARG A 1 94 ? 2.132 -25.083 -15.798 1.00 51.88 94 ARG A C 1
ATOM 635 O O . ARG A 1 94 ? 2.608 -24.432 -16.753 1.00 51.88 94 ARG A O 1
#

Nearest PDB structures (foldseek):
  7pi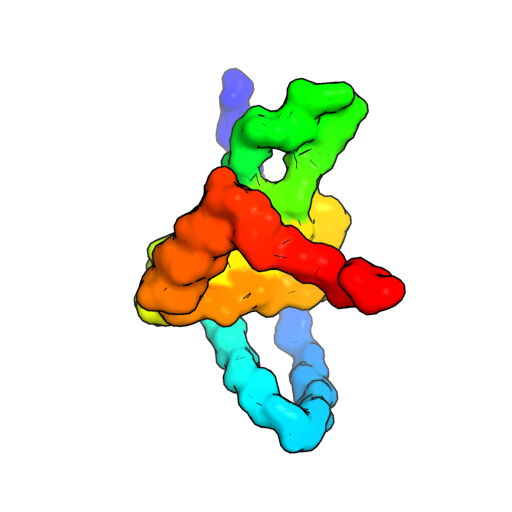k-assembly1_A  TM=5.012E-01  e=2.879E+00  Escherichia coli
  8a0k-assembly4_D  TM=4.765E-01  e=6.452E+00  Trypanosoma brucei brucei
  8a0k-assembly2_B  TM=4.764E-01  e=6.452E+00  Trypanosoma brucei brucei